Protein AF-A0A3M1HF29-F1 (afdb_monomer)

Fo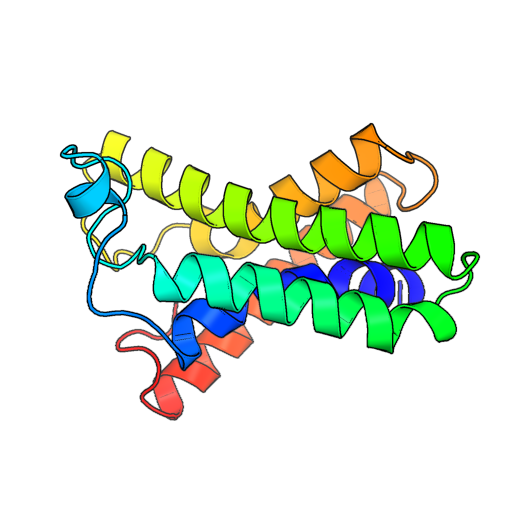ldseek 3Di:
DVLLCLLLVLLVQLLCQCLVFPAQAAPCVVVVHDQQDRRHHPRSNVRSLVRQLVSQQVSLVVHPDHSVVSSVLSSLSSVQLSVQNRVLSRVCVVVVHDPPDDDPSNQQRSRVSSVVSSCVVPVVSDDPVRSVVVSVVSSVVSLVVLLVCCVVVSDVDSD

Mean predicted aligned error: 3.3 Å

Structure (mmCIF, N/CA/C/O backbone):
data_AF-A0A3M1HF29-F1
#
_entry.id   AF-A0A3M1HF29-F1
#
loop_
_atom_site.group_PDB
_atom_site.id
_atom_site.type_symbol
_atom_site.label_atom_id
_atom_site.label_alt_id
_atom_site.label_comp_id
_atom_site.label_asym_id
_atom_site.label_entity_id
_atom_site.label_seq_id
_atom_site.pdbx_PDB_ins_code
_atom_site.Cartn_x
_atom_site.Cartn_y
_atom_site.Cartn_z
_atom_site.occupancy
_atom_site.B_iso_or_equiv
_atom_site.auth_seq_id
_atom_site.auth_comp_id
_atom_site.auth_asym_id
_atom_site.auth_atom_id
_atom_site.pdbx_PDB_model_num
ATOM 1 N N . MET A 1 1 ? 4.116 -13.076 -15.215 1.00 73.75 1 MET A N 1
ATOM 2 C CA . MET A 1 1 ? 3.630 -13.187 -13.814 1.00 73.75 1 MET A CA 1
ATOM 3 C C . MET A 1 1 ? 4.674 -12.831 -12.759 1.00 73.75 1 MET A C 1
ATOM 5 O O . MET A 1 1 ? 4.367 -11.986 -11.932 1.00 73.75 1 MET A O 1
ATOM 9 N N . ILE A 1 2 ? 5.880 -13.417 -12.755 1.00 82.44 2 ILE A N 1
ATOM 10 C CA . ILE A 1 2 ? 6.916 -13.071 -11.751 1.00 82.44 2 ILE A CA 1
ATOM 11 C C . ILE A 1 2 ? 7.317 -11.590 -11.844 1.00 82.44 2 ILE A C 1
ATOM 13 O O . ILE A 1 2 ? 7.365 -10.901 -10.835 1.00 82.44 2 ILE A O 1
ATOM 17 N N . GLU A 1 3 ? 7.521 -11.076 -13.055 1.00 86.12 3 GLU A N 1
ATOM 18 C CA . GLU A 1 3 ? 7.899 -9.674 -13.293 1.00 86.12 3 GLU A CA 1
ATOM 19 C C . GLU A 1 3 ? 6.827 -8.688 -12.813 1.00 86.12 3 GLU A C 1
ATOM 21 O O . GLU A 1 3 ? 7.130 -7.728 -12.111 1.00 86.12 3 GLU A O 1
ATOM 26 N N . VAL A 1 4 ? 5.557 -8.983 -13.111 1.00 87.50 4 VAL A N 1
ATOM 27 C CA . VAL A 1 4 ? 4.400 -8.243 -12.586 1.00 87.50 4 VAL A CA 1
ATOM 28 C C . VAL A 1 4 ? 4.435 -8.237 -11.060 1.00 87.50 4 VAL A C 1
ATOM 30 O O . VAL A 1 4 ? 4.332 -7.184 -10.442 1.00 87.50 4 VAL A O 1
ATOM 33 N N . PHE A 1 5 ? 4.646 -9.396 -10.433 1.00 91.69 5 PHE A N 1
ATOM 34 C CA . PHE A 1 5 ? 4.733 -9.469 -8.979 1.00 91.69 5 PHE A CA 1
ATOM 35 C C . PHE A 1 5 ? 5.863 -8.592 -8.418 1.00 91.69 5 PHE A C 1
ATOM 37 O O . PHE A 1 5 ? 5.643 -7.914 -7.421 1.00 91.69 5 PHE A O 1
ATOM 44 N N . LEU A 1 6 ? 7.033 -8.537 -9.066 1.00 94.31 6 LEU A N 1
ATOM 45 C CA . LEU A 1 6 ? 8.133 -7.661 -8.644 1.00 94.31 6 LEU A CA 1
ATOM 46 C C . LEU A 1 6 ? 7.756 -6.177 -8.734 1.00 94.31 6 LEU A C 1
ATOM 48 O O . LEU A 1 6 ? 8.016 -5.434 -7.791 1.00 94.31 6 LEU A O 1
ATOM 52 N N . ILE A 1 7 ? 7.090 -5.753 -9.813 1.00 95.19 7 ILE A N 1
ATOM 53 C CA . ILE A 1 7 ? 6.637 -4.361 -9.987 1.00 95.19 7 ILE A CA 1
ATOM 54 C C . ILE A 1 7 ? 5.612 -3.968 -8.914 1.00 95.19 7 ILE A C 1
ATOM 56 O O . ILE A 1 7 ? 5.633 -2.839 -8.429 1.00 95.19 7 ILE A O 1
ATOM 60 N N . PHE A 1 8 ? 4.738 -4.896 -8.517 1.00 97.12 8 PHE A N 1
ATOM 61 C CA . PHE A 1 8 ? 3.685 -4.660 -7.526 1.00 97.12 8 PHE A CA 1
ATOM 62 C C . PHE A 1 8 ? 4.078 -5.022 -6.085 1.00 97.12 8 PHE A C 1
ATOM 64 O O . PHE A 1 8 ? 3.327 -4.710 -5.161 1.00 97.12 8 PHE A O 1
ATOM 71 N N . LEU A 1 9 ? 5.249 -5.622 -5.844 1.00 97.31 9 LEU A N 1
ATOM 72 C CA . LEU A 1 9 ? 5.745 -5.926 -4.497 1.00 97.31 9 LEU A CA 1
ATOM 73 C C . LEU A 1 9 ? 5.755 -4.694 -3.565 1.00 97.31 9 LEU A C 1
ATOM 75 O O . LEU A 1 9 ? 5.295 -4.827 -2.425 1.00 97.31 9 LEU A O 1
ATOM 79 N N . PRO A 1 10 ? 6.170 -3.490 -4.017 1.00 98.44 10 PRO A N 1
ATOM 80 C CA . PRO A 1 10 ? 6.067 -2.269 -3.219 1.00 98.44 10 PRO A CA 1
ATOM 81 C C . PRO A 1 10 ? 4.651 -1.964 -2.714 1.00 98.44 10 PRO A C 1
ATOM 83 O O . PRO A 1 10 ? 4.511 -1.468 -1.599 1.00 98.44 10 PRO A O 1
ATOM 86 N N . ALA A 1 11 ? 3.603 -2.300 -3.477 1.00 98.19 11 ALA A N 1
ATOM 87 C CA . ALA A 1 11 ? 2.205 -2.121 -3.074 1.00 98.19 11 ALA A CA 1
ATOM 88 C C . ALA A 1 11 ? 1.835 -2.996 -1.869 1.00 98.19 11 ALA A C 1
ATOM 90 O O . ALA A 1 1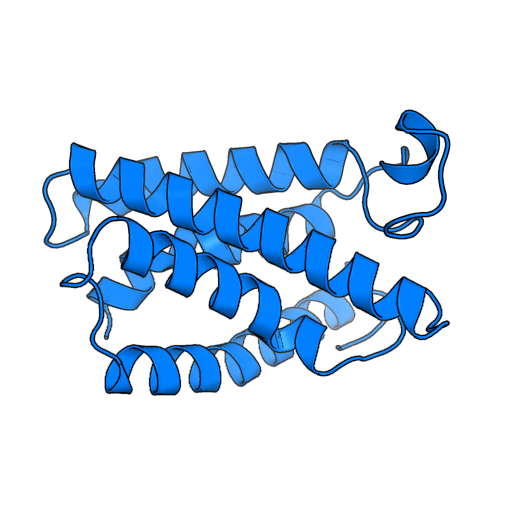1 ? 1.224 -2.517 -0.912 1.00 98.19 11 ALA A O 1
ATOM 91 N N . TYR A 1 12 ? 2.225 -4.276 -1.894 1.00 97.19 12 TYR A N 1
ATOM 92 C CA . TYR A 1 12 ? 1.977 -5.193 -0.778 1.00 97.19 12 TYR A CA 1
ATOM 93 C C . TYR A 1 12 ? 2.723 -4.747 0.474 1.00 97.19 12 TYR A C 1
ATOM 95 O O . TYR A 1 12 ? 2.129 -4.685 1.548 1.00 97.19 12 TYR A O 1
ATOM 103 N N . VAL A 1 13 ? 4.000 -4.379 0.328 1.00 97.69 13 VAL A N 1
ATOM 104 C CA . VAL A 1 13 ? 4.808 -3.900 1.454 1.00 97.69 13 VAL A CA 1
ATOM 105 C C . VAL A 1 13 ? 4.218 -2.616 2.035 1.00 97.69 13 VAL A C 1
ATOM 107 O O . VAL A 1 13 ? 4.017 -2.534 3.248 1.00 97.69 13 VAL A O 1
ATOM 110 N N . ALA A 1 14 ? 3.858 -1.651 1.184 1.00 97.94 14 ALA A N 1
ATOM 111 C CA . ALA A 1 14 ? 3.232 -0.409 1.619 1.00 97.94 14 ALA A CA 1
ATOM 112 C C . ALA A 1 14 ? 1.933 -0.659 2.395 1.00 97.94 14 ALA A C 1
ATOM 114 O O . ALA A 1 14 ? 1.716 -0.042 3.432 1.00 97.94 14 ALA A O 1
ATOM 115 N N . ASN A 1 15 ? 1.099 -1.599 1.946 1.00 96.38 15 ASN A N 1
ATOM 116 C CA . ASN A 1 15 ? -0.157 -1.935 2.615 1.00 96.38 15 ASN A CA 1
ATOM 117 C C . ASN A 1 15 ? 0.036 -2.692 3.947 1.00 96.38 15 ASN A C 1
ATOM 119 O O . ASN A 1 15 ? -0.797 -2.591 4.846 1.00 96.38 15 ASN A O 1
ATOM 123 N N . SER A 1 16 ? 1.122 -3.456 4.101 1.00 95.06 16 SER A N 1
ATOM 124 C CA . SER A 1 16 ? 1.389 -4.237 5.319 1.00 95.06 16 SER A CA 1
ATOM 125 C C . SER A 1 16 ? 2.053 -3.433 6.439 1.00 95.06 16 SER A C 1
ATOM 127 O O . SER A 1 16 ? 1.775 -3.674 7.612 1.00 95.06 16 SER A O 1
ATOM 129 N N . PHE A 1 17 ? 2.912 -2.466 6.118 1.00 95.06 17 PHE A N 1
ATOM 130 C CA . PHE A 1 17 ? 3.653 -1.696 7.127 1.00 95.06 17 PHE A CA 1
ATOM 131 C C . PHE A 1 17 ? 2.791 -0.914 8.140 1.00 95.06 17 PHE A C 1
ATOM 133 O O . PHE A 1 17 ? 3.151 -0.921 9.321 1.00 95.06 17 PHE A O 1
ATOM 140 N N . PRO A 1 18 ? 1.632 -0.329 7.769 1.00 94.00 18 PRO A N 1
ATOM 141 C CA . PRO A 1 18 ? 0.714 0.275 8.730 1.00 94.00 18 PRO A CA 1
ATOM 142 C C . PRO A 1 18 ? 0.246 -0.692 9.825 1.00 94.00 18 PRO A C 1
ATOM 144 O O . PRO A 1 18 ? -0.007 -0.258 10.942 1.00 94.00 18 PRO A O 1
ATOM 147 N N . VAL A 1 19 ? 0.148 -1.995 9.535 1.00 91.12 19 VAL A N 1
ATOM 148 C CA . VAL A 1 19 ? -0.224 -3.020 10.528 1.00 91.12 19 VAL A CA 1
ATOM 149 C C . VAL A 1 19 ? 0.915 -3.273 11.519 1.00 91.12 19 VAL A C 1
ATOM 151 O O . VAL A 1 19 ? 0.662 -3.538 12.688 1.00 91.12 19 VAL A O 1
ATOM 154 N N . ILE A 1 20 ? 2.164 -3.179 11.060 1.00 90.81 20 ILE A N 1
ATOM 155 C CA . ILE A 1 20 ? 3.357 -3.453 11.872 1.00 90.81 20 ILE A CA 1
ATOM 156 C C . ILE A 1 20 ? 3.690 -2.261 12.772 1.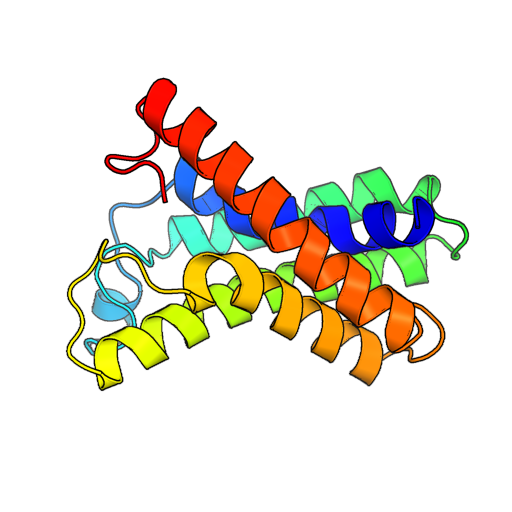00 90.81 20 ILE A C 1
ATOM 158 O O . ILE A 1 20 ? 3.949 -2.435 13.959 1.00 90.81 20 ILE A O 1
ATOM 162 N N . LEU A 1 21 ? 3.718 -1.055 12.200 1.00 89.69 21 LEU A N 1
ATOM 163 C CA . LEU A 1 21 ? 4.195 0.147 12.891 1.00 89.69 21 LEU A CA 1
ATOM 164 C C . LEU A 1 21 ? 3.059 1.013 13.442 1.00 89.69 21 LEU A C 1
ATOM 166 O O . LEU A 1 21 ? 3.273 1.765 14.392 1.00 89.69 21 LEU A O 1
ATOM 170 N N . GLY A 1 22 ? 1.849 0.884 12.896 1.00 79.25 22 GLY A N 1
ATOM 171 C CA . GLY A 1 22 ? 0.653 1.523 13.430 1.00 79.25 22 GLY A CA 1
ATOM 172 C C . GLY A 1 22 ? 0.794 3.031 13.612 1.00 79.25 22 GLY A C 1
ATOM 173 O O . GLY A 1 22 ? 1.331 3.745 12.771 1.00 79.25 22 GLY A O 1
ATOM 174 N N . GLY A 1 23 ? 0.235 3.527 14.709 1.00 86.88 23 GLY A N 1
ATOM 175 C CA . GLY A 1 23 ? 0.301 4.920 15.137 1.00 86.88 23 GLY A CA 1
ATOM 176 C C . GLY A 1 23 ? -0.802 5.226 16.141 1.00 86.88 23 GLY A C 1
ATOM 177 O O . GLY A 1 23 ? -1.854 4.594 16.116 1.00 86.88 23 GLY A O 1
ATOM 178 N N . SER A 1 24 ? -0.575 6.193 17.023 1.00 88.12 24 SER A N 1
ATOM 179 C CA . SER A 1 24 ? -1.579 6.632 18.001 1.00 88.12 24 SER A CA 1
ATOM 180 C C . SER A 1 24 ? -2.417 7.815 17.525 1.00 88.12 24 SER A C 1
ATOM 182 O O . SER A 1 24 ? -3.428 8.100 18.151 1.00 88.12 24 SER A O 1
ATOM 184 N N . VAL A 1 25 ? -2.006 8.489 16.443 1.00 93.31 25 VAL A N 1
ATOM 185 C CA . VAL A 1 25 ? -2.656 9.698 15.917 1.00 93.31 25 VAL A CA 1
ATOM 186 C C . VAL A 1 25 ? -3.430 9.353 14.640 1.00 93.31 25 VAL A C 1
ATOM 188 O O . VAL A 1 25 ? -2.803 9.167 13.587 1.00 93.31 25 VAL A O 1
ATOM 191 N N . PRO A 1 26 ? -4.769 9.238 14.701 1.00 94.44 26 PRO A N 1
ATOM 192 C CA . PRO A 1 26 ? -5.614 9.063 13.530 1.00 94.44 26 PRO A CA 1
ATOM 193 C C . PRO A 1 26 ? -5.525 10.252 12.572 1.00 94.44 26 PRO A C 1
ATOM 195 O O . PRO A 1 26 ? -5.497 11.407 12.989 1.00 94.44 26 PRO A O 1
ATOM 198 N N . ILE A 1 27 ? -5.575 9.976 11.271 1.00 94.25 27 ILE A N 1
ATOM 199 C CA . ILE A 1 27 ? -5.671 11.000 10.222 1.00 94.25 27 ILE A CA 1
ATOM 200 C C . ILE A 1 27 ? -6.943 11.833 10.417 1.00 94.25 27 ILE A C 1
ATOM 202 O O . ILE A 1 27 ? -6.902 13.050 10.274 1.00 94.25 27 ILE A O 1
ATOM 206 N N . ASP A 1 28 ? -8.044 11.188 10.813 1.00 93.81 28 ASP A N 1
ATOM 207 C CA . ASP A 1 28 ? -9.329 11.830 11.116 1.00 93.81 28 ASP A CA 1
ATOM 208 C C . ASP A 1 28 ? -9.214 12.934 12.187 1.00 93.81 28 ASP A C 1
ATOM 210 O O . ASP A 1 28 ? -9.889 13.960 12.091 1.00 93.81 28 ASP A O 1
ATOM 214 N N . GLU A 1 29 ? -8.347 12.753 13.191 1.00 93.31 29 GLU A N 1
ATOM 215 C CA . GLU A 1 29 ? -8.121 13.750 14.247 1.00 93.31 29 GLU A CA 1
ATOM 216 C C . GLU A 1 29 ? -7.330 14.955 13.727 1.00 93.31 29 GLU A C 1
ATOM 218 O O . GLU A 1 29 ? -7.616 16.087 14.109 1.00 93.31 29 GLU A O 1
ATOM 223 N N . LEU A 1 30 ? -6.396 14.733 12.799 1.00 91.94 30 LEU A N 1
ATOM 224 C CA . LEU A 1 30 ? -5.614 15.801 12.169 1.00 91.94 30 LEU A CA 1
ATOM 225 C C . LEU A 1 30 ? -6.461 16.675 11.239 1.00 91.94 30 LEU A C 1
ATOM 227 O O . LEU A 1 30 ? -6.233 17.878 11.150 1.00 91.94 30 LEU A O 1
ATOM 231 N N . ILE A 1 31 ? -7.429 16.074 10.543 1.00 92.69 31 ILE A N 1
ATOM 232 C CA . ILE A 1 31 ? -8.336 16.787 9.630 1.00 92.69 31 ILE A CA 1
ATOM 233 C C . ILE A 1 31 ? -9.604 17.306 10.324 1.00 92.69 31 ILE A C 1
ATOM 235 O O . ILE A 1 31 ? -10.392 18.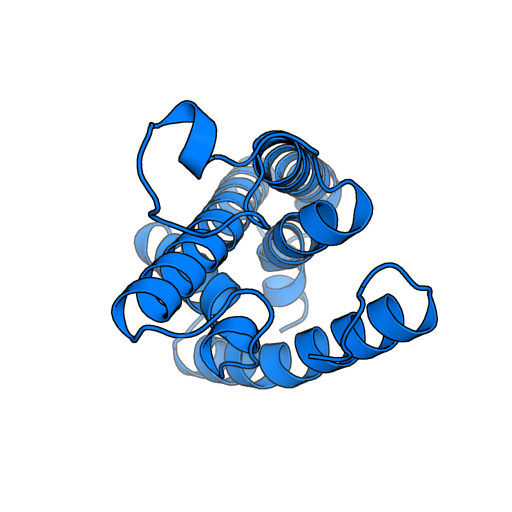012 9.699 1.00 92.69 31 ILE A O 1
ATOM 239 N N . GLY A 1 32 ? -9.836 16.943 11.590 1.00 89.88 32 GLY A N 1
ATOM 240 C CA . GLY A 1 32 ? -11.024 17.342 12.351 1.00 89.88 32 GLY A CA 1
ATOM 241 C C . GLY A 1 32 ? -12.338 16.738 11.838 1.00 89.88 32 GLY A C 1
ATOM 242 O O . GLY A 1 32 ? -13.407 17.297 12.076 1.00 89.88 32 GLY A O 1
ATOM 243 N N . ALA A 1 33 ? -12.284 15.613 11.119 1.00 89.69 33 ALA A N 1
ATOM 244 C CA . ALA A 1 33 ? -13.451 14.985 10.507 1.00 89.69 33 ALA A CA 1
ATOM 245 C C . ALA A 1 33 ? -13.349 13.457 10.534 1.00 89.69 33 ALA A C 1
ATOM 247 O O . ALA A 1 33 ? -12.305 12.879 10.246 1.00 89.69 33 ALA A O 1
ATOM 248 N N . ARG A 1 34 ? -14.471 12.785 10.819 1.00 88.81 34 ARG A N 1
ATOM 249 C CA . ARG A 1 34 ? -14.547 11.318 10.819 1.00 88.81 34 ARG A CA 1
ATOM 250 C C . ARG A 1 34 ? -14.727 10.789 9.394 1.00 88.81 34 ARG A C 1
ATOM 252 O O . ARG A 1 34 ? -15.855 10.662 8.914 1.00 88.81 34 ARG A O 1
ATOM 259 N N . VAL A 1 35 ? -13.622 10.511 8.710 1.00 93.38 35 VAL A N 1
ATOM 260 C CA . VAL A 1 35 ? -13.585 10.159 7.285 1.00 93.38 35 VAL A CA 1
ATOM 261 C C . VAL A 1 35 ? -13.200 8.697 7.082 1.00 93.38 35 VAL A C 1
ATOM 263 O O . VAL A 1 35 ? -13.902 7.987 6.362 1.00 93.38 35 VAL A O 1
ATOM 266 N N . PHE A 1 36 ? -12.139 8.230 7.737 1.00 93.06 36 PHE A N 1
ATOM 267 C CA . PHE A 1 36 ? -11.560 6.903 7.523 1.00 93.06 36 PHE A CA 1
ATOM 268 C C . PHE A 1 36 ? -11.753 5.966 8.728 1.00 93.06 36 PHE A C 1
ATOM 270 O O . PHE A 1 36 ? -11.964 4.757 8.570 1.00 93.06 36 PHE A O 1
ATOM 277 N N . GLY A 1 37 ? -11.766 6.521 9.940 1.00 91.44 37 GLY A N 1
ATOM 278 C CA . GLY A 1 37 ? -11.779 5.799 11.213 1.00 91.44 37 GLY A CA 1
ATOM 279 C C . GLY A 1 37 ? -10.409 5.741 11.897 1.00 91.44 37 GLY A C 1
ATOM 280 O O . GLY A 1 37 ? -9.370 5.978 11.281 1.00 91.44 37 GLY A O 1
ATOM 281 N N . LYS A 1 38 ? -10.400 5.385 13.188 1.00 90.38 38 LYS A N 1
ATOM 282 C CA . LYS A 1 38 ? -9.229 5.523 14.078 1.00 90.38 38 LYS A CA 1
ATOM 283 C C . LYS A 1 38 ? -8.010 4.692 13.678 1.00 90.38 38 LYS A C 1
ATOM 285 O O . LYS A 1 38 ? -6.888 5.059 14.003 1.00 90.38 38 LYS A O 1
ATOM 290 N N . HIS A 1 39 ? -8.208 3.586 12.961 1.00 88.88 39 HIS A N 1
ATOM 291 C CA . HIS A 1 39 ? -7.110 2.723 12.512 1.00 88.88 39 HIS A CA 1
ATOM 292 C C . HIS A 1 39 ? -6.292 3.298 11.347 1.00 88.88 39 HIS A C 1
ATOM 294 O O . HIS A 1 39 ? -5.264 2.722 10.998 1.00 88.88 39 HIS A O 1
ATOM 300 N N . LYS A 1 40 ? -6.721 4.405 10.726 1.00 93.25 40 LYS A N 1
ATOM 301 C CA . LYS A 1 40 ? -5.925 5.101 9.708 1.00 93.25 40 LYS A CA 1
ATOM 302 C C . LYS A 1 40 ? -5.149 6.220 10.369 1.00 93.25 40 LYS A C 1
ATOM 304 O O . LYS A 1 40 ? -5.718 7.247 10.717 1.00 93.25 40 LYS A O 1
ATOM 309 N N . THR A 1 41 ? -3.860 5.991 10.576 1.00 95.50 41 THR A N 1
ATOM 310 C CA . THR A 1 41 ? -2.992 6.838 11.399 1.00 95.50 41 THR A CA 1
ATOM 311 C C . THR A 1 41 ? -1.931 7.521 10.548 1.00 95.50 41 THR A C 1
ATOM 313 O O . THR A 1 41 ? -1.561 7.024 9.482 1.00 95.50 41 THR A O 1
ATOM 316 N N . LEU A 1 42 ? -1.415 8.658 11.021 1.00 94.69 42 LEU A N 1
ATOM 317 C CA . LEU A 1 42 ? -0.352 9.379 10.315 1.00 94.69 42 LEU A CA 1
ATOM 318 C C . LEU A 1 42 ? 0.918 8.528 10.184 1.00 94.69 42 LEU A C 1
ATOM 320 O O . LEU A 1 42 ? 1.494 8.441 9.102 1.00 94.69 42 LEU A O 1
ATOM 324 N N . LEU A 1 43 ? 1.333 7.865 11.267 1.00 95.69 43 LEU A N 1
ATOM 325 C CA . LEU A 1 43 ? 2.506 6.989 11.245 1.00 95.69 43 LEU A CA 1
ATOM 326 C C . LEU A 1 43 ? 2.287 5.780 10.324 1.00 95.69 43 LEU A C 1
ATOM 328 O O . LEU A 1 43 ? 3.207 5.400 9.601 1.00 95.69 43 LEU A O 1
ATOM 332 N N . GLY A 1 44 ? 1.072 5.231 10.267 1.00 95.25 44 GLY A N 1
ATOM 333 C CA . GLY A 1 44 ? 0.722 4.163 9.335 1.00 95.25 44 GLY A CA 1
ATOM 334 C C . GLY A 1 44 ? 0.871 4.624 7.887 1.00 95.25 44 GLY A C 1
ATOM 335 O O . GLY A 1 44 ? 1.561 3.984 7.101 1.00 95.25 44 GLY A O 1
ATOM 336 N N . PHE A 1 45 ? 0.315 5.788 7.552 1.00 95.69 45 PHE A N 1
ATOM 337 C CA . PHE A 1 45 ? 0.449 6.383 6.222 1.00 95.69 45 PHE A CA 1
ATOM 338 C C . PHE A 1 45 ? 1.918 6.610 5.825 1.00 95.69 45 PHE A C 1
ATOM 340 O O . PHE A 1 45 ? 2.359 6.151 4.771 1.00 95.69 45 PHE A O 1
ATOM 347 N N . VAL A 1 46 ? 2.696 7.280 6.684 1.00 96.38 46 VAL A N 1
ATOM 348 C CA . VAL A 1 46 ? 4.104 7.612 6.407 1.00 96.38 46 VAL A CA 1
ATOM 349 C C . VAL A 1 46 ? 4.964 6.355 6.310 1.00 96.38 46 VAL A C 1
ATOM 351 O O . VAL A 1 46 ? 5.793 6.248 5.403 1.00 96.38 46 VAL A O 1
ATOM 354 N N . SER A 1 47 ? 4.771 5.392 7.214 1.00 96.69 47 SER A N 1
ATOM 355 C CA . SER A 1 47 ? 5.523 4.137 7.193 1.00 96.69 47 SER A CA 1
ATOM 356 C C . SER A 1 47 ? 5.210 3.296 5.961 1.00 96.69 47 SER A C 1
ATOM 358 O O . SER A 1 47 ? 6.140 2.790 5.339 1.00 96.69 47 SER A O 1
ATOM 360 N N . GLY A 1 48 ? 3.940 3.203 5.558 1.00 97.44 48 GLY A N 1
ATOM 361 C CA . GLY A 1 48 ? 3.533 2.491 4.350 1.00 97.44 48 GLY A CA 1
ATOM 362 C C . GLY A 1 48 ? 4.166 3.073 3.086 1.00 97.44 48 GLY A C 1
ATOM 363 O O . GLY A 1 48 ? 4.814 2.351 2.330 1.00 97.44 48 GLY A O 1
ATOM 364 N N . ILE A 1 49 ? 4.070 4.393 2.893 1.00 97.88 49 ILE A N 1
ATOM 365 C CA . ILE A 1 49 ? 4.710 5.069 1.754 1.00 97.88 49 ILE A CA 1
ATOM 366 C C . ILE A 1 49 ? 6.229 4.871 1.777 1.00 97.88 49 ILE A C 1
ATOM 368 O O . ILE A 1 49 ? 6.810 4.472 0.770 1.00 97.88 49 ILE A O 1
ATOM 372 N N . SER A 1 50 ? 6.875 5.093 2.924 1.00 98.12 50 SER A N 1
ATOM 373 C CA . SER A 1 50 ? 8.335 4.981 3.040 1.00 98.12 50 SER A CA 1
ATOM 374 C C . SER A 1 50 ? 8.818 3.558 2.750 1.00 98.12 50 SER A C 1
ATOM 376 O O . SER A 1 50 ? 9.753 3.370 1.974 1.00 98.12 50 SER A O 1
ATOM 378 N N . ALA A 1 51 ? 8.152 2.546 3.313 1.00 98.31 51 ALA A N 1
ATOM 379 C CA . ALA A 1 51 ? 8.482 1.144 3.079 1.00 98.31 51 ALA A CA 1
ATOM 380 C C . ALA A 1 51 ? 8.261 0.733 1.619 1.00 98.31 51 ALA A C 1
ATOM 382 O O . ALA A 1 51 ? 9.087 0.017 1.050 1.00 98.31 51 ALA A O 1
ATOM 383 N N . GLY A 1 52 ? 7.195 1.229 0.985 1.00 98.56 52 GLY A N 1
ATOM 384 C CA . GLY A 1 52 ? 6.952 1.035 -0.441 1.00 98.56 52 GLY A CA 1
ATOM 385 C C . GLY A 1 52 ? 8.050 1.650 -1.313 1.00 98.56 52 GLY A C 1
ATOM 386 O O . GLY A 1 52 ? 8.583 0.968 -2.181 1.00 98.56 52 GLY A O 1
ATOM 387 N N . ILE A 1 53 ? 8.463 2.894 -1.048 1.00 98.69 53 ILE A N 1
ATOM 388 C CA . ILE A 1 53 ? 9.554 3.562 -1.785 1.00 98.69 53 ILE A CA 1
ATOM 389 C C . ILE A 1 53 ? 10.876 2.800 -1.624 1.00 98.69 53 ILE A C 1
ATOM 391 O O . ILE A 1 53 ? 11.570 2.554 -2.611 1.00 98.69 53 ILE A O 1
ATOM 395 N N . ILE A 1 54 ? 11.219 2.392 -0.398 1.00 98.62 54 ILE A N 1
ATOM 396 C CA . ILE A 1 54 ? 12.426 1.595 -0.132 1.00 98.62 54 ILE A CA 1
ATOM 397 C C . ILE A 1 54 ? 12.358 0.270 -0.899 1.00 98.62 54 ILE A C 1
ATOM 399 O O . ILE A 1 54 ? 13.316 -0.103 -1.572 1.00 98.62 54 ILE A O 1
ATOM 403 N N . THR A 1 55 ? 11.212 -0.412 -0.863 1.00 98.62 55 THR A N 1
ATOM 404 C CA . THR A 1 55 ? 11.003 -1.661 -1.609 1.00 98.62 55 THR A CA 1
ATOM 405 C C . THR A 1 55 ? 11.152 -1.441 -3.108 1.00 98.62 55 THR A C 1
ATOM 407 O O . THR A 1 55 ? 11.845 -2.212 -3.762 1.00 98.62 55 THR A O 1
ATOM 410 N N . ALA A 1 56 ? 10.570 -0.371 -3.654 1.00 98.50 56 ALA A N 1
ATOM 411 C CA . ALA A 1 56 ? 10.697 -0.025 -5.064 1.00 98.50 56 ALA A CA 1
ATOM 412 C C . ALA A 1 56 ? 12.166 0.149 -5.455 1.00 98.50 56 ALA A C 1
ATOM 414 O O . ALA A 1 56 ? 12.608 -0.443 -6.436 1.00 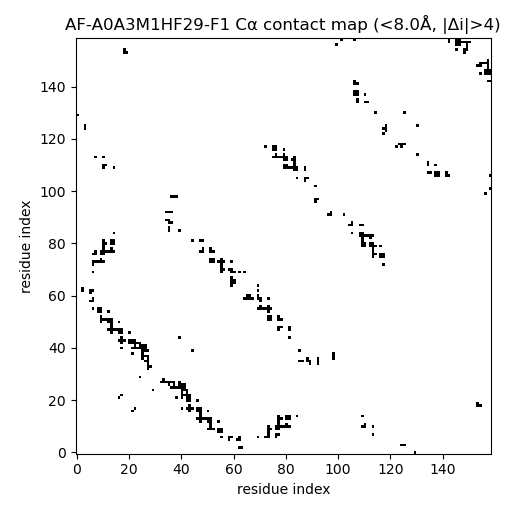98.50 56 ALA A O 1
ATOM 415 N N . TYR A 1 57 ? 12.942 0.897 -4.667 1.00 98.62 57 TYR A N 1
ATOM 416 C CA . TYR A 1 57 ? 14.369 1.095 -4.919 1.00 98.62 57 TYR A CA 1
ATOM 417 C C . TYR A 1 57 ? 15.137 -0.234 -4.933 1.00 98.62 57 TYR A C 1
ATOM 419 O O . TYR A 1 57 ? 15.902 -0.497 -5.859 1.00 98.62 57 TYR A O 1
ATOM 427 N N . LEU A 1 58 ? 14.898 -1.089 -3.932 1.00 98.44 58 LEU A N 1
ATOM 428 C CA . LEU A 1 58 ? 15.587 -2.372 -3.786 1.00 98.44 58 LEU A CA 1
ATOM 429 C C . LEU A 1 58 ? 15.213 -3.377 -4.878 1.00 98.44 58 LEU A C 1
ATOM 431 O O . LEU A 1 58 ? 16.067 -4.155 -5.293 1.00 98.44 58 LEU A O 1
ATOM 435 N N . ILE A 1 59 ? 13.959 -3.374 -5.338 1.00 98.00 59 ILE A N 1
ATOM 436 C CA . ILE A 1 59 ? 13.465 -4.362 -6.302 1.00 98.00 59 ILE A CA 1
ATOM 437 C C . ILE A 1 59 ? 13.695 -3.958 -7.760 1.00 98.00 59 ILE A C 1
ATOM 439 O O . ILE A 1 59 ? 13.795 -4.832 -8.618 1.00 98.00 59 ILE A O 1
ATOM 443 N N . SER A 1 60 ? 13.830 -2.658 -8.040 1.00 97.88 60 SER A N 1
ATOM 444 C CA . SER A 1 60 ? 13.975 -2.119 -9.401 1.00 97.88 60 SER A CA 1
ATOM 445 C C . SER A 1 60 ? 15.072 -2.786 -10.248 1.00 97.88 60 SER A C 1
ATOM 447 O O . SER A 1 60 ? 14.793 -3.072 -11.413 1.00 97.88 60 SER A O 1
ATOM 449 N N . PRO A 1 61 ? 16.274 -3.104 -9.714 1.00 97.50 61 PRO A N 1
ATOM 450 C CA . PRO A 1 61 ? 17.325 -3.783 -10.481 1.00 97.50 61 PRO A CA 1
ATOM 451 C C . PRO A 1 61 ? 16.975 -5.208 -10.934 1.00 97.50 61 PRO A C 1
ATOM 453 O O . PRO A 1 61 ? 17.654 -5.747 -11.801 1.00 97.50 61 PRO A O 1
ATOM 456 N N . TYR A 1 62 ? 15.954 -5.828 -10.337 1.00 96.62 62 TYR A N 1
ATOM 457 C CA . TYR A 1 62 ? 15.546 -7.208 -10.617 1.00 96.62 62 TYR A CA 1
ATOM 458 C C . TYR A 1 62 ? 14.339 -7.297 -11.558 1.00 96.62 62 TYR A C 1
ATOM 460 O O . TYR A 1 62 ? 13.833 -8.388 -11.813 1.00 96.62 62 TYR A O 1
ATOM 468 N N . THR A 1 63 ? 13.848 -6.160 -12.053 1.00 94.94 63 THR A N 1
ATOM 469 C CA . THR A 1 63 ? 12.742 -6.105 -13.018 1.00 94.94 63 THR A CA 1
ATOM 470 C C . THR A 1 63 ? 13.280 -6.077 -14.456 1.00 94.94 63 THR A C 1
ATOM 472 O O . THR A 1 63 ? 14.425 -5.674 -14.663 1.00 94.94 63 THR A O 1
ATOM 475 N N . PRO A 1 64 ? 12.477 -6.453 -15.469 1.00 92.06 64 PRO A N 1
ATOM 476 C CA . PRO A 1 64 ? 12.885 -6.347 -16.874 1.00 92.06 64 PRO A CA 1
ATOM 477 C C . PRO A 1 64 ? 12.907 -4.897 -17.392 1.00 92.06 64 PRO A C 1
ATOM 479 O O . PRO A 1 64 ? 13.355 -4.650 -18.510 1.00 92.06 64 PRO A O 1
ATOM 482 N N . LEU A 1 65 ? 12.398 -3.938 -16.610 1.00 93.94 65 LEU A N 1
ATOM 483 C CA . LEU A 1 65 ? 12.318 -2.533 -16.989 1.00 93.94 65 LEU A CA 1
ATOM 484 C C . LEU A 1 65 ? 13.608 -1.787 -16.620 1.00 93.94 65 LEU A C 1
ATOM 486 O O . LEU A 1 65 ? 14.288 -2.150 -15.655 1.00 93.94 65 LEU A O 1
ATOM 490 N N . PRO A 1 66 ? 13.934 -0.687 -17.321 1.00 96.50 66 PRO A N 1
ATOM 491 C CA . PRO A 1 66 ? 15.000 0.207 -16.892 1.00 96.50 66 PRO A CA 1
ATOM 492 C C . PRO A 1 66 ? 14.785 0.660 -15.444 1.00 96.50 66 PRO A C 1
ATOM 494 O O . PRO A 1 66 ? 13.671 1.025 -15.068 1.00 96.50 66 PRO A O 1
ATOM 497 N N . PHE A 1 67 ? 15.860 0.719 -14.650 1.00 97.44 67 PHE A N 1
ATOM 498 C CA . PHE A 1 67 ? 15.792 1.028 -13.213 1.00 97.44 67 PHE A CA 1
ATOM 499 C C . PHE A 1 67 ? 14.899 2.233 -12.890 1.00 97.44 67 PHE A C 1
ATOM 501 O O . PHE A 1 67 ? 14.070 2.170 -11.990 1.00 97.44 67 PHE A O 1
ATOM 508 N N . ARG A 1 68 ? 15.042 3.335 -13.639 1.00 97.88 68 ARG A N 1
ATOM 509 C CA . ARG A 1 68 ? 14.262 4.560 -13.412 1.00 97.88 68 ARG A CA 1
ATOM 510 C C . ARG A 1 68 ? 12.764 4.337 -13.620 1.00 97.88 68 ARG A C 1
ATOM 512 O O . ARG A 1 68 ? 11.968 4.870 -12.856 1.00 97.88 68 ARG A O 1
ATOM 519 N N . GLU A 1 69 ? 12.390 3.580 -14.645 1.00 96.81 69 GLU A N 1
ATOM 520 C CA . GLU A 1 69 ? 10.992 3.261 -14.925 1.00 96.81 69 GLU A CA 1
ATOM 521 C C . GLU A 1 69 ? 10.427 2.328 -13.853 1.00 96.81 69 GLU A C 1
ATOM 523 O O . GLU A 1 69 ? 9.405 2.649 -13.248 1.00 96.81 69 GLU A O 1
ATOM 528 N N . ALA A 1 70 ? 11.139 1.241 -13.543 1.00 97.25 70 ALA A N 1
ATOM 529 C CA . ALA A 1 70 ? 10.768 0.301 -12.490 1.00 97.25 70 ALA A CA 1
ATOM 530 C C . ALA A 1 70 ? 10.588 0.995 -11.133 1.00 97.25 70 ALA A C 1
ATOM 532 O O . ALA A 1 70 ? 9.605 0.757 -10.431 1.00 97.25 70 ALA A O 1
ATOM 533 N N . PHE A 1 71 ? 11.498 1.911 -10.794 1.00 98.38 71 PHE A N 1
ATOM 534 C CA . PHE A 1 71 ? 11.459 2.653 -9.542 1.00 98.38 71 PHE A CA 1
ATOM 535 C C . PHE A 1 71 ? 10.254 3.589 -9.477 1.00 98.38 71 PHE A C 1
ATOM 537 O O . PHE A 1 71 ? 9.535 3.590 -8.477 1.00 98.38 71 PHE A O 1
ATOM 544 N N . MET A 1 72 ? 9.981 4.342 -10.549 1.00 98.44 72 MET A N 1
ATOM 545 C CA . MET A 1 72 ? 8.793 5.197 -10.612 1.00 98.44 72 MET A CA 1
ATOM 546 C C . MET A 1 72 ? 7.502 4.380 -10.524 1.00 98.44 72 MET A C 1
ATOM 548 O O . MET A 1 72 ? 6.617 4.744 -9.751 1.00 98.44 72 MET A O 1
ATOM 552 N N . LEU A 1 73 ? 7.396 3.268 -11.258 1.00 98.06 73 LEU A N 1
ATOM 553 C CA . LEU A 1 73 ? 6.234 2.380 -11.183 1.00 98.06 73 LEU A CA 1
ATOM 554 C C . LEU A 1 73 ? 6.076 1.784 -9.781 1.00 98.06 73 LEU A C 1
ATOM 556 O O . LEU A 1 73 ? 4.971 1.774 -9.246 1.00 98.06 73 LEU A O 1
ATOM 560 N N . GLY A 1 74 ? 7.167 1.376 -9.134 1.00 98.19 74 GLY A N 1
ATOM 561 C CA . GLY A 1 74 ? 7.146 0.903 -7.754 1.00 98.19 74 GLY A CA 1
ATOM 562 C C . GLY A 1 74 ? 6.615 1.959 -6.776 1.00 98.19 74 GLY A C 1
ATOM 563 O O . GLY A 1 74 ? 5.747 1.648 -5.961 1.00 98.19 74 GLY A O 1
ATOM 564 N N . ILE A 1 75 ? 7.041 3.223 -6.902 1.00 98.62 75 ILE A N 1
ATOM 565 C CA . ILE A 1 75 ? 6.495 4.342 -6.110 1.00 98.62 75 ILE A CA 1
ATOM 566 C C . ILE A 1 75 ? 4.994 4.519 -6.381 1.00 98.62 75 ILE A C 1
ATOM 568 O O . ILE A 1 75 ? 4.208 4.652 -5.442 1.00 98.62 75 ILE A O 1
ATOM 572 N N . ILE A 1 76 ? 4.583 4.487 -7.651 1.00 98.50 76 ILE A N 1
ATOM 573 C CA . ILE A 1 76 ? 3.176 4.610 -8.054 1.00 98.50 76 ILE A CA 1
ATOM 574 C C . ILE A 1 76 ? 2.331 3.496 -7.426 1.00 98.50 76 ILE A C 1
ATOM 576 O O . ILE A 1 76 ? 1.254 3.771 -6.899 1.00 98.50 76 ILE A O 1
ATOM 580 N N . THR A 1 77 ? 2.822 2.254 -7.427 1.00 98.44 77 THR A N 1
ATOM 581 C CA . THR A 1 77 ? 2.097 1.115 -6.847 1.00 98.44 77 THR A CA 1
ATOM 582 C C . THR A 1 77 ? 1.967 1.241 -5.324 1.00 98.44 77 THR A C 1
ATOM 584 O O . THR A 1 77 ? 0.897 0.966 -4.782 1.00 98.44 77 THR A O 1
ATOM 587 N N . ALA A 1 78 ? 3.004 1.732 -4.634 1.00 98.56 78 ALA A N 1
ATOM 588 C CA . ALA A 1 78 ? 2.976 1.995 -3.196 1.00 98.56 78 ALA A CA 1
ATOM 589 C C . ALA A 1 78 ? 1.970 3.098 -2.826 1.00 98.56 78 ALA A C 1
ATOM 591 O O . ALA A 1 78 ? 1.175 2.931 -1.900 1.00 98.56 78 ALA A O 1
ATOM 592 N N . ILE A 1 79 ? 1.958 4.205 -3.577 1.00 98.50 79 ILE A N 1
ATOM 593 C CA . ILE A 1 79 ? 0.973 5.282 -3.400 1.00 98.50 79 ILE A CA 1
ATOM 594 C C . ILE A 1 79 ? -0.436 4.749 -3.666 1.00 98.50 79 ILE A C 1
ATOM 596 O O . ILE A 1 79 ? -1.337 4.965 -2.856 1.00 98.50 79 ILE A O 1
ATOM 600 N N . GLY A 1 80 ? -0.625 4.020 -4.768 1.00 98.38 80 GLY A N 1
ATOM 601 C CA . GLY A 1 80 ? -1.911 3.434 -5.136 1.00 98.38 80 GLY A CA 1
ATOM 602 C C . GLY A 1 80 ? -2.454 2.486 -4.066 1.00 98.38 80 GLY A C 1
ATOM 603 O O . GLY A 1 80 ? -3.638 2.554 -3.747 1.00 98.38 80 GLY A O 1
ATOM 604 N N . ALA A 1 81 ? -1.595 1.677 -3.441 1.00 98.19 81 ALA A N 1
ATOM 605 C CA . ALA A 1 81 ? -1.976 0.812 -2.328 1.00 98.19 81 ALA A CA 1
ATOM 606 C C . ALA A 1 81 ? -2.522 1.600 -1.130 1.00 98.19 81 ALA A C 1
ATOM 608 O O . ALA A 1 81 ? -3.621 1.315 -0.656 1.00 98.19 81 ALA A O 1
ATOM 609 N N . ILE A 1 82 ? -1.790 2.619 -0.672 1.00 97.69 82 ILE A N 1
ATOM 610 C CA . ILE A 1 82 ? -2.200 3.445 0.473 1.00 97.69 82 ILE A CA 1
ATOM 611 C C . ILE A 1 82 ? -3.477 4.232 0.163 1.00 97.69 82 ILE A C 1
ATOM 613 O O . ILE A 1 82 ? -4.382 4.306 0.994 1.00 97.69 82 ILE A O 1
ATOM 617 N N . VAL A 1 83 ? -3.591 4.783 -1.048 1.00 97.69 83 VAL A N 1
ATOM 618 C CA . VAL A 1 83 ? -4.811 5.467 -1.495 1.00 97.69 83 VAL A CA 1
ATOM 619 C C . VAL A 1 83 ? -5.986 4.495 -1.537 1.00 97.69 83 VAL A C 1
ATOM 621 O O . VAL A 1 83 ? -7.056 4.819 -1.027 1.00 97.69 83 VAL A O 1
ATOM 624 N N . GLY A 1 84 ? -5.804 3.299 -2.096 1.00 96.81 84 GLY A N 1
ATOM 625 C CA . GLY A 1 84 ? -6.848 2.282 -2.133 1.00 96.81 84 GLY A CA 1
ATOM 626 C C . GLY A 1 84 ? -7.301 1.875 -0.734 1.00 96.81 84 GLY A C 1
ATOM 627 O O . GLY A 1 84 ? -8.496 1.857 -0.464 1.00 96.81 84 GLY A O 1
ATOM 628 N N . ASP A 1 85 ? -6.378 1.650 0.194 1.00 95.12 85 ASP A N 1
ATOM 629 C CA . ASP A 1 85 ? -6.697 1.329 1.589 1.00 95.12 85 ASP A CA 1
ATOM 630 C C . ASP A 1 85 ? -7.492 2.451 2.307 1.00 95.12 85 ASP A C 1
ATOM 632 O O . ASP A 1 85 ? -8.484 2.193 3.009 1.00 95.12 85 ASP A O 1
ATOM 636 N N . LEU A 1 86 ? -7.130 3.719 2.075 1.00 95.12 86 LEU A N 1
ATOM 637 C CA . LEU A 1 86 ? -7.876 4.878 2.579 1.00 95.12 86 LEU A CA 1
ATOM 638 C C . LEU A 1 86 ? -9.270 4.984 1.953 1.00 95.12 86 LEU A C 1
ATOM 640 O O . LEU A 1 86 ? -10.254 5.162 2.672 1.00 95.12 86 LEU A O 1
ATOM 644 N N . VAL A 1 87 ? -9.384 4.842 0.632 1.00 95.50 87 VAL A N 1
ATOM 645 C CA . VAL A 1 87 ? -10.671 4.918 -0.073 1.00 95.50 87 VAL A CA 1
ATOM 646 C C . VAL A 1 87 ? -11.579 3.750 0.324 1.00 95.50 87 VAL A C 1
ATOM 648 O O . VAL A 1 87 ? -12.763 3.963 0.572 1.00 95.50 87 VAL A O 1
ATOM 651 N N . GLY A 1 88 ? -11.046 2.538 0.487 1.00 93.69 88 GLY A N 1
ATOM 652 C CA . GLY A 1 88 ? -11.801 1.398 1.014 1.00 93.69 88 GLY A CA 1
ATOM 653 C C . GLY A 1 88 ? -12.359 1.688 2.410 1.00 93.69 88 GLY A C 1
ATOM 654 O O . GLY A 1 88 ? -13.540 1.466 2.682 1.00 93.69 88 GLY A O 1
ATOM 655 N N . SER A 1 89 ? -11.546 2.297 3.275 1.00 93.19 89 SER A N 1
ATOM 656 C CA . SER A 1 89 ? -11.976 2.701 4.619 1.00 93.19 89 SER A CA 1
ATOM 657 C C . SER A 1 89 ? -13.022 3.810 4.598 1.00 93.19 89 SER A C 1
ATOM 659 O O . SER A 1 89 ? -14.012 3.728 5.326 1.00 93.19 89 SER A O 1
ATOM 661 N N . TYR A 1 90 ? -12.857 4.800 3.720 1.00 94.19 90 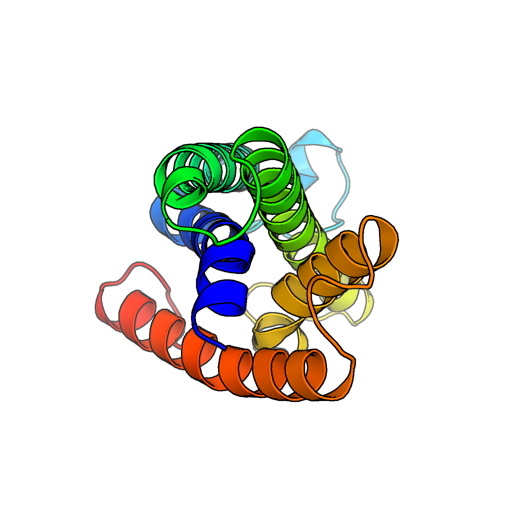TYR A N 1
ATOM 662 C CA . TYR A 1 90 ? -13.852 5.837 3.471 1.00 94.19 90 TYR A CA 1
ATOM 663 C C . TYR A 1 90 ? -15.197 5.230 3.059 1.00 94.19 90 TYR A C 1
ATOM 665 O O . TYR A 1 90 ? -16.218 5.520 3.683 1.00 94.19 90 TYR A O 1
ATOM 673 N N . ILE A 1 91 ? -15.199 4.337 2.062 1.00 94.12 91 ILE A N 1
ATOM 674 C CA . ILE A 1 91 ? -16.404 3.663 1.564 1.00 94.12 91 ILE A CA 1
ATOM 675 C C . ILE A 1 91 ? -17.110 2.924 2.708 1.00 94.12 91 ILE A C 1
ATOM 677 O O . ILE A 1 91 ? -18.311 3.103 2.915 1.00 94.12 91 ILE A O 1
ATOM 681 N N . LYS A 1 92 ? -16.367 2.176 3.532 1.00 92.56 92 LYS A N 1
ATOM 682 C CA . LYS A 1 92 ? -16.923 1.481 4.706 1.00 92.56 92 LYS A CA 1
ATOM 683 C C . LYS A 1 92 ? -17.600 2.431 5.691 1.00 92.56 92 LYS A C 1
ATOM 685 O O . LYS A 1 92 ? -18.660 2.102 6.224 1.00 92.56 92 LYS A O 1
ATOM 690 N N . ARG A 1 93 ? -17.022 3.613 5.939 1.00 93.69 93 ARG A N 1
ATOM 691 C CA . ARG A 1 93 ? -17.642 4.629 6.807 1.00 93.69 93 ARG A CA 1
ATOM 692 C C . ARG A 1 93 ? -18.936 5.180 6.208 1.00 93.69 93 ARG A C 1
ATOM 694 O O . ARG A 1 93 ? -19.877 5.415 6.961 1.00 93.69 93 ARG A O 1
ATOM 701 N N . ARG A 1 94 ? -19.029 5.315 4.880 1.00 93.62 94 ARG A N 1
ATOM 702 C CA . ARG A 1 94 ? -20.263 5.751 4.194 1.00 93.62 94 ARG A CA 1
ATOM 703 C C . ARG A 1 94 ? -21.383 4.718 4.261 1.00 93.62 94 ARG A C 1
ATOM 705 O O . ARG A 1 94 ? -22.540 5.106 4.351 1.00 93.62 94 ARG A O 1
ATOM 712 N N . TYR A 1 95 ? -21.044 3.433 4.329 1.00 92.69 95 TYR A N 1
ATOM 713 C CA . TYR A 1 95 ? -22.007 2.358 4.592 1.00 92.69 95 TYR A CA 1
ATOM 714 C C . TYR A 1 95 ? -22.322 2.148 6.084 1.00 92.69 95 TYR A C 1
ATOM 716 O O . TYR A 1 95 ? -22.974 1.173 6.444 1.00 92.69 95 TYR A O 1
ATOM 724 N N . GLY A 1 96 ? -21.852 3.025 6.979 1.00 91.12 96 GLY A N 1
ATOM 725 C CA . GLY A 1 96 ? -22.101 2.909 8.420 1.00 91.12 96 GLY A CA 1
ATOM 726 C C . GLY A 1 96 ? -21.386 1.730 9.093 1.00 91.12 96 GLY A C 1
ATOM 727 O O . GLY A 1 96 ? -21.658 1.422 10.254 1.00 91.12 96 GLY A O 1
ATOM 728 N N . MET A 1 97 ? -20.452 1.068 8.402 1.00 91.75 97 MET A N 1
ATOM 729 C CA . MET A 1 97 ? -19.722 -0.071 8.953 1.00 91.75 97 MET A CA 1
ATOM 730 C C . MET A 1 97 ? -18.751 0.393 10.040 1.00 91.75 97 MET A C 1
ATOM 732 O O . MET A 1 97 ? -18.055 1.401 9.878 1.00 91.75 97 MET A O 1
ATOM 736 N N . LYS A 1 98 ? -18.635 -0.380 11.125 1.00 87.94 98 LYS A N 1
ATOM 737 C CA . LYS A 1 98 ? -17.687 -0.112 12.218 1.00 87.94 98 LYS A CA 1
ATOM 738 C C . LYS A 1 98 ? -16.242 -0.387 11.799 1.00 87.94 98 LYS A C 1
ATOM 740 O O . LYS A 1 98 ? -15.968 -1.167 10.886 1.00 87.94 98 LYS A O 1
ATOM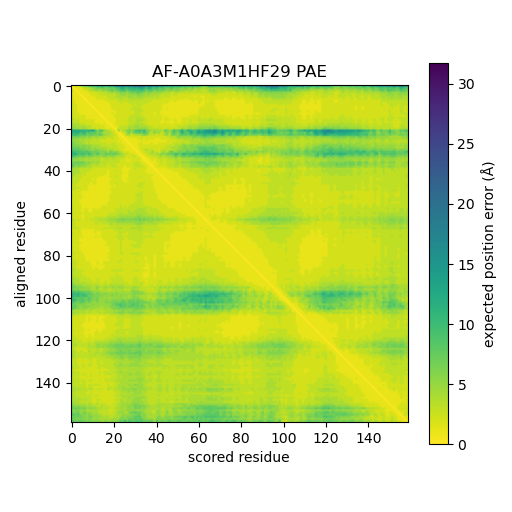 745 N N . GLU A 1 99 ? -15.303 0.269 12.463 1.00 82.81 99 GLU A N 1
ATOM 746 C CA . GLU A 1 99 ? -13.872 -0.017 12.338 1.00 82.81 99 GLU A CA 1
ATOM 747 C C . GLU A 1 99 ? -13.588 -1.493 12.663 1.00 82.81 99 GLU A C 1
ATOM 749 O O . GLU A 1 99 ? -14.253 -2.073 13.518 1.00 82.81 99 GLU A O 1
ATOM 754 N N . GLY A 1 100 ? -12.675 -2.124 11.920 1.00 81.50 100 GLY A N 1
ATOM 755 C CA . GLY A 1 100 ? -12.336 -3.542 12.096 1.00 81.50 100 GLY A CA 1
ATOM 756 C C . GLY A 1 100 ? -13.347 -4.556 11.540 1.00 81.50 100 GLY A C 1
ATOM 757 O O . GLY A 1 100 ? -13.033 -5.740 11.511 1.00 81.50 100 GLY A O 1
ATOM 758 N N . SER A 1 101 ? -14.522 -4.134 11.058 1.00 86.00 101 SER A N 1
ATOM 759 C CA . SER A 1 101 ? -15.450 -5.042 10.357 1.00 86.00 101 SER A CA 1
ATOM 760 C C . SER A 1 101 ? -14.822 -5.617 9.085 1.00 86.00 101 SER A C 1
ATOM 762 O O . SER A 1 101 ? -14.102 -4.897 8.393 1.00 86.00 101 SER A O 1
ATOM 764 N N . GLU A 1 102 ? -15.096 -6.885 8.781 1.00 86.06 102 GLU A N 1
ATOM 765 C CA . GLU A 1 102 ? -14.682 -7.521 7.526 1.00 86.06 102 GLU A CA 1
ATOM 766 C C . GLU A 1 102 ? -15.465 -6.922 6.354 1.00 86.06 102 GLU A C 1
ATOM 768 O O . GLU A 1 102 ? -16.686 -6.750 6.421 1.00 86.06 102 GLU A O 1
ATOM 773 N N . PHE A 1 103 ? -14.763 -6.580 5.276 1.00 85.75 103 PHE A N 1
ATOM 774 C CA . PHE A 1 103 ? -15.377 -6.138 4.036 1.00 85.75 103 PHE A CA 1
ATOM 775 C C . PHE A 1 103 ? -14.567 -6.637 2.846 1.00 85.75 103 PHE A C 1
ATOM 777 O O . PHE A 1 103 ? -13.343 -6.573 2.857 1.00 85.75 103 PHE A O 1
ATOM 784 N N . LEU A 1 104 ? -15.242 -7.077 1.781 1.00 83.19 104 LEU A N 1
ATOM 785 C CA . LEU A 1 104 ? -14.569 -7.642 0.607 1.00 83.19 104 LEU A CA 1
ATOM 786 C C . LEU A 1 104 ? -13.509 -6.694 0.015 1.00 83.19 104 LEU A C 1
ATOM 788 O O . LEU A 1 104 ? -12.448 -7.148 -0.414 1.00 83.19 104 LEU A O 1
ATOM 792 N N . LEU A 1 105 ? -13.771 -5.379 0.026 1.00 84.06 105 LEU A N 1
ATOM 793 C CA . LEU A 1 105 ? -12.814 -4.388 -0.473 1.00 84.06 105 LEU A CA 1
ATOM 794 C C . LEU A 1 105 ? -11.511 -4.357 0.339 1.00 84.06 105 LEU A C 1
ATOM 796 O O . LEU A 1 105 ? -10.481 -4.003 -0.224 1.00 84.06 105 LEU A O 1
ATOM 800 N N . ASP A 1 106 ? -11.506 -4.778 1.606 1.00 82.88 106 ASP A N 1
ATOM 801 C CA . ASP A 1 106 ? -10.285 -4.785 2.421 1.00 82.88 106 ASP A CA 1
ATOM 802 C C . ASP A 1 106 ? -9.218 -5.735 1.853 1.00 82.88 106 ASP A C 1
ATOM 804 O O . ASP A 1 106 ? -8.026 -5.501 2.043 1.00 82.88 106 ASP A O 1
ATOM 808 N N . HIS A 1 107 ? -9.632 -6.778 1.123 1.00 87.62 107 HIS A N 1
ATOM 809 C CA . HIS A 1 107 ? -8.719 -7.795 0.600 1.00 87.62 107 HIS A CA 1
ATOM 810 C C . HIS A 1 107 ? -8.049 -7.417 -0.718 1.00 87.62 107 HIS A C 1
ATOM 812 O O . HIS A 1 107 ? -6.930 -7.850 -0.990 1.00 87.62 107 HIS A O 1
ATOM 818 N N . ILE A 1 108 ? -8.739 -6.651 -1.564 1.00 92.81 108 ILE A N 1
ATOM 819 C CA . ILE A 1 108 ? -8.319 -6.447 -2.958 1.00 92.81 108 ILE A CA 1
ATOM 820 C C . ILE A 1 108 ? -8.268 -4.983 -3.376 1.00 92.81 108 ILE A C 1
ATOM 822 O O . ILE A 1 108 ? -7.629 -4.657 -4.370 1.00 92.81 108 ILE A O 1
ATOM 826 N N . PHE A 1 109 ? -8.920 -4.068 -2.661 1.00 95.38 109 PHE A N 1
ATOM 827 C CA . PHE A 1 109 ? -9.114 -2.724 -3.196 1.00 95.38 109 PHE A CA 1
ATOM 828 C C . PHE A 1 109 ? -7.815 -1.905 -3.238 1.00 95.38 109 PHE A C 1
ATOM 830 O O . PHE A 1 109 ? -7.610 -1.150 -4.186 1.00 95.38 109 PHE A O 1
ATOM 837 N N . PHE A 1 110 ? -6.884 -2.136 -2.302 1.00 96.62 110 PHE A N 1
ATOM 838 C CA . PHE A 1 110 ? -5.538 -1.550 -2.365 1.00 96.62 110 PHE A CA 1
ATOM 839 C C . PHE A 1 110 ? -4.818 -1.920 -3.675 1.00 96.62 110 PHE A C 1
ATOM 841 O O . PHE A 1 110 ? -4.235 -1.055 -4.329 1.00 96.62 110 PHE A O 1
ATOM 848 N N . ILE A 1 111 ? -4.909 -3.187 -4.104 1.00 97.19 111 ILE A N 1
ATOM 849 C CA . ILE A 1 111 ? -4.235 -3.649 -5.318 1.00 97.19 111 ILE A CA 1
ATOM 850 C C . ILE A 1 111 ? -4.987 -3.220 -6.578 1.00 97.19 111 ILE A C 1
ATOM 852 O O . ILE A 1 111 ? -4.353 -2.893 -7.572 1.00 97.19 111 ILE A O 1
ATOM 856 N N . VAL A 1 112 ? -6.322 -3.137 -6.531 1.00 97.25 112 VAL A N 1
ATOM 857 C CA . VAL A 1 112 ? -7.138 -2.613 -7.640 1.00 97.25 112 VAL A CA 1
ATOM 858 C C . VAL A 1 112 ? -6.738 -1.172 -7.960 1.00 97.25 112 VAL A C 1
ATOM 860 O O . VAL A 1 112 ? -6.551 -0.835 -9.129 1.00 97.25 112 VAL A O 1
ATOM 863 N N . VAL A 1 113 ? -6.562 -0.330 -6.936 1.00 98.12 113 VAL A N 1
ATOM 864 C CA . VAL A 1 113 ? -6.125 1.062 -7.121 1.00 98.12 113 VAL A CA 1
ATOM 865 C C . VAL A 1 113 ? -4.661 1.142 -7.565 1.00 98.12 113 VAL A C 1
ATOM 867 O O . VAL A 1 113 ? -4.338 1.920 -8.459 1.00 98.12 113 VAL A O 1
ATOM 870 N N . ALA A 1 114 ? -3.771 0.309 -7.021 1.00 97.94 114 ALA A N 1
ATOM 871 C CA . ALA A 1 114 ? -2.387 0.247 -7.496 1.00 97.94 114 ALA A CA 1
ATOM 872 C C . ALA A 1 114 ? -2.301 -0.145 -8.984 1.00 97.94 114 ALA A C 1
ATOM 874 O O . ALA A 1 114 ? -1.579 0.491 -9.751 1.00 97.94 114 ALA A O 1
ATOM 875 N N . VAL A 1 115 ? -3.064 -1.158 -9.409 1.00 97.38 115 VAL A N 1
ATOM 876 C CA . VAL A 1 115 ? -3.121 -1.607 -10.809 1.00 97.38 115 VAL A CA 1
ATOM 877 C C . VAL A 1 115 ? -3.690 -0.512 -11.705 1.00 97.38 115 VAL A C 1
ATOM 879 O O . VAL A 1 115 ? -3.126 -0.249 -12.764 1.00 97.38 115 VAL A O 1
ATOM 882 N N . SER A 1 116 ? -4.760 0.171 -11.288 1.00 97.31 116 SER A N 1
ATOM 883 C CA . SER A 1 116 ? -5.346 1.247 -12.095 1.00 97.31 116 SER A CA 1
ATOM 884 C C . SER A 1 116 ? -4.387 2.426 -12.278 1.00 97.31 116 SER A C 1
ATOM 886 O O . SER A 1 116 ? -4.318 2.983 -13.372 1.00 97.31 116 SER A O 1
ATOM 888 N N . PHE A 1 117 ? -3.594 2.764 -11.257 1.00 97.94 117 PHE A N 1
ATOM 889 C CA . PHE A 1 117 ? -2.578 3.814 -11.351 1.00 97.94 117 PHE A CA 1
ATOM 890 C C . PHE A 1 117 ? -1.444 3.430 -12.304 1.00 97.94 117 PHE A C 1
ATOM 892 O O . PHE A 1 117 ? -1.039 4.249 -13.127 1.00 97.94 117 PHE A O 1
ATOM 899 N N . VAL A 1 118 ? -0.968 2.183 -12.247 1.00 96.69 118 VAL A N 1
ATOM 900 C CA . VAL A 1 118 ? 0.028 1.677 -13.204 1.00 96.69 118 VAL A CA 1
ATOM 901 C C . VAL A 1 118 ? -0.517 1.732 -14.628 1.00 96.69 118 VAL A C 1
ATOM 903 O O . VAL A 1 118 ? 0.133 2.307 -15.493 1.00 96.69 118 VAL A O 1
ATOM 906 N N . LEU A 1 119 ? -1.732 1.230 -14.866 1.00 95.25 119 LEU A N 1
ATOM 907 C CA . LEU A 1 119 ? -2.365 1.243 -16.190 1.00 95.25 119 LEU A CA 1
ATOM 908 C C . LEU A 1 119 ? -2.637 2.659 -16.722 1.00 95.25 119 LEU A C 1
ATOM 910 O O . LEU A 1 119 ? -2.707 2.857 -17.936 1.00 95.25 119 LEU A O 1
ATOM 914 N N . ALA A 1 120 ? -2.796 3.649 -15.841 1.00 96.31 120 ALA A N 1
ATOM 915 C CA . ALA A 1 120 ? -2.921 5.049 -16.237 1.00 96.31 120 ALA A CA 1
ATOM 916 C C . ALA A 1 120 ? -1.595 5.640 -16.749 1.00 96.31 120 ALA A C 1
ATOM 918 O O . ALA A 1 120 ? -1.624 6.570 -17.552 1.00 96.31 120 ALA A O 1
ATOM 919 N N . VAL A 1 121 ? -0.454 5.102 -16.306 1.00 95.44 121 VAL A N 1
ATOM 920 C CA . VAL A 1 121 ? 0.892 5.581 -16.662 1.00 95.44 121 VAL A CA 1
ATOM 921 C C . VAL A 1 121 ? 1.507 4.760 -17.792 1.00 95.44 121 VAL A C 1
ATOM 923 O O . VAL A 1 121 ? 1.997 5.330 -18.762 1.00 95.44 121 VAL A O 1
ATOM 926 N N . ASN A 1 122 ? 1.469 3.433 -17.687 1.00 93.00 122 ASN A N 1
ATOM 927 C CA . ASN A 1 122 ? 1.976 2.514 -18.697 1.00 93.00 122 ASN A CA 1
ATOM 928 C C . ASN A 1 122 ? 1.053 1.284 -18.805 1.00 93.00 122 ASN A C 1
ATOM 930 O O . ASN A 1 122 ? 1.011 0.421 -17.927 1.00 93.00 122 ASN A O 1
ATOM 934 N N . ARG A 1 123 ? 0.310 1.206 -19.916 1.00 91.62 123 ARG A N 1
ATOM 935 C CA . ARG A 1 123 ? -0.657 0.130 -20.199 1.00 91.62 123 ARG A CA 1
ATOM 936 C C . ARG A 1 123 ? -0.006 -1.194 -20.596 1.00 91.62 123 ARG A C 1
ATOM 938 O O . ARG A 1 123 ? -0.686 -2.213 -20.587 1.00 91.62 123 ARG A O 1
ATOM 945 N N . GLU A 1 124 ? 1.273 -1.183 -20.953 1.00 90.88 124 GLU A N 1
ATOM 946 C CA . GLU A 1 124 ? 1.994 -2.371 -21.424 1.00 90.88 124 GLU A CA 1
ATOM 947 C C . GLU A 1 124 ? 2.551 -3.212 -20.268 1.00 90.88 124 GLU A C 1
ATOM 949 O O . GLU A 1 124 ? 2.908 -4.368 -20.466 1.00 90.88 124 GLU A O 1
ATOM 954 N N . VAL A 1 125 ? 2.564 -2.666 -19.044 1.00 91.81 125 VAL A N 1
ATOM 955 C CA . VAL A 1 125 ? 3.078 -3.350 -17.843 1.00 91.81 125 VAL A CA 1
ATOM 956 C C . VAL A 1 125 ? 2.290 -4.620 -17.518 1.00 91.81 125 VAL A C 1
ATOM 958 O O . VAL A 1 125 ? 2.858 -5.606 -17.049 1.00 91.81 125 VAL A O 1
ATOM 961 N N . ILE A 1 126 ? 0.972 -4.593 -17.718 1.00 92.69 126 ILE A N 1
ATOM 962 C CA . ILE A 1 126 ? 0.086 -5.714 -17.412 1.00 92.69 126 ILE A CA 1
ATOM 963 C C . ILE A 1 126 ? -1.149 -5.659 -18.312 1.00 92.69 126 ILE A C 1
ATOM 965 O O . ILE A 1 126 ? -1.825 -4.637 -18.396 1.00 92.69 126 ILE A O 1
ATOM 969 N N . ASN A 1 127 ? -1.466 -6.759 -18.995 1.00 92.38 127 ASN A N 1
ATOM 970 C CA . ASN A 1 127 ? -2.703 -6.839 -19.773 1.00 92.38 127 ASN A CA 1
ATOM 971 C C . ASN A 1 127 ? -3.918 -7.082 -18.857 1.00 92.38 127 ASN A C 1
ATOM 973 O O . ASN A 1 127 ? -3.784 -7.449 -17.690 1.00 92.38 127 ASN A O 1
ATOM 977 N N . LEU A 1 128 ? -5.127 -6.896 -19.395 1.00 90.62 128 LEU A N 1
ATOM 978 C CA . LEU A 1 128 ? -6.363 -7.005 -18.616 1.00 90.62 128 LEU A CA 1
ATOM 979 C C . LEU A 1 128 ? -6.559 -8.393 -17.982 1.00 90.62 128 LEU A C 1
ATOM 981 O O . LEU A 1 128 ? -7.010 -8.481 -16.843 1.00 90.62 128 LEU A O 1
ATOM 985 N N . VAL A 1 129 ? -6.226 -9.470 -18.698 1.00 92.12 129 VAL A N 1
ATOM 986 C CA . VAL A 1 129 ? -6.403 -10.842 -18.198 1.00 92.12 129 VAL A CA 1
ATOM 987 C C . VAL A 1 129 ? -5.459 -11.099 -17.026 1.00 92.12 129 VAL A C 1
ATOM 989 O O . VAL A 1 129 ? -5.906 -11.536 -15.965 1.00 92.12 129 VAL A O 1
ATOM 992 N N . ASP A 1 130 ? -4.183 -10.747 -17.177 1.00 90.94 130 ASP A N 1
ATOM 993 C CA . ASP A 1 130 ? -3.183 -10.882 -16.119 1.00 90.94 130 ASP A CA 1
ATOM 994 C C . ASP A 1 130 ? -3.516 -10.000 -14.913 1.00 90.94 130 ASP A C 1
ATOM 996 O O . ASP A 1 130 ? -3.357 -10.442 -13.779 1.00 90.94 130 ASP A O 1
ATOM 1000 N N . ALA A 1 131 ? -4.047 -8.793 -15.127 1.00 93.06 131 ALA A N 1
ATOM 1001 C CA . ALA A 1 131 ? -4.511 -7.922 -14.050 1.00 93.06 131 ALA A CA 1
ATOM 1002 C C . ALA A 1 131 ? -5.644 -8.561 -13.239 1.00 93.06 131 ALA A C 1
ATOM 1004 O O . ALA A 1 131 ? -5.594 -8.566 -12.008 1.00 93.06 131 ALA A O 1
ATOM 1005 N N . LEU A 1 132 ? -6.641 -9.146 -13.908 1.00 93.00 132 LEU A N 1
ATOM 1006 C CA . LEU A 1 132 ? -7.745 -9.833 -13.237 1.00 93.00 132 LEU A CA 1
ATOM 1007 C C . LEU A 1 132 ? -7.259 -11.062 -12.457 1.00 93.00 132 LEU A C 1
ATOM 1009 O O . LEU A 1 132 ? -7.638 -11.237 -11.297 1.00 93.00 132 LEU A O 1
ATOM 1013 N N . LEU A 1 133 ? -6.383 -11.877 -13.052 1.00 92.75 133 LEU A N 1
ATOM 1014 C CA . LEU A 1 133 ? -5.779 -13.032 -12.381 1.00 92.75 133 LEU A CA 1
ATOM 1015 C C . LEU A 1 133 ? -4.924 -12.612 -11.181 1.00 92.75 133 LEU A C 1
ATOM 1017 O O . LEU A 1 133 ? -4.973 -13.245 -10.129 1.00 92.75 133 LEU A O 1
ATOM 1021 N N . PHE A 1 134 ? -4.173 -11.523 -11.312 1.00 92.81 134 PHE A N 1
ATOM 1022 C CA . PHE A 1 134 ? -3.329 -10.983 -10.256 1.00 92.81 134 PHE A CA 1
ATOM 1023 C C . PHE A 1 134 ? -4.143 -10.432 -9.077 1.00 92.81 134 PHE A C 1
ATOM 1025 O O . PHE A 1 134 ? -3.824 -10.700 -7.916 1.00 92.81 134 PHE A O 1
ATOM 1032 N N . ILE A 1 135 ? -5.241 -9.723 -9.350 1.00 93.69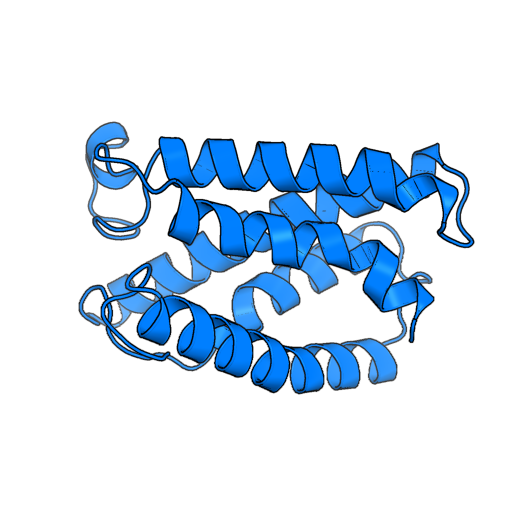 135 ILE A N 1
ATOM 1033 C CA . ILE A 1 135 ? -6.181 -9.258 -8.319 1.00 93.69 135 ILE A CA 1
ATOM 1034 C C . ILE A 1 135 ? -6.843 -10.455 -7.620 1.00 93.69 135 ILE A C 1
ATOM 1036 O O . ILE A 1 135 ? -6.925 -10.480 -6.391 1.00 93.69 135 ILE A O 1
ATOM 1040 N N . ALA A 1 136 ? -7.253 -11.479 -8.374 1.00 93.31 136 ALA A N 1
ATOM 1041 C CA . ALA A 1 136 ? -7.814 -12.703 -7.804 1.00 93.31 136 ALA A CA 1
ATOM 1042 C C . ALA A 1 136 ? -6.798 -13.442 -6.915 1.00 93.31 136 ALA A C 1
ATOM 1044 O O . ALA A 1 136 ? -7.130 -13.854 -5.806 1.00 93.31 136 ALA A O 1
ATOM 1045 N N . LEU A 1 137 ? -5.540 -13.551 -7.351 1.00 92.50 137 LEU A N 1
ATOM 1046 C CA . LEU A 1 137 ? -4.458 -14.125 -6.551 1.00 92.50 137 LEU A CA 1
ATOM 1047 C C . LEU A 1 137 ? -4.201 -13.310 -5.273 1.00 92.50 137 LEU A C 1
ATOM 1049 O O . LEU A 1 137 ? -3.984 -13.877 -4.201 1.00 92.50 137 LEU A O 1
ATOM 1053 N N . THR A 1 138 ? -4.279 -11.981 -5.370 1.00 94.06 138 THR A N 1
ATOM 1054 C CA . THR A 1 138 ? -4.078 -11.069 -4.237 1.00 94.06 138 THR A CA 1
ATOM 1055 C C . THR A 1 138 ? -5.058 -11.329 -3.106 1.00 94.06 138 THR A C 1
ATOM 1057 O O . THR A 1 138 ? -4.652 -11.268 -1.950 1.00 94.06 138 THR A O 1
ATOM 1060 N N . PHE A 1 139 ? -6.308 -11.687 -3.408 1.00 93.31 139 PHE A N 1
ATOM 1061 C CA . PHE A 1 139 ? -7.281 -12.055 -2.381 1.00 93.31 139 PHE A CA 1
ATOM 1062 C C . PHE A 1 139 ? -6.743 -13.156 -1.449 1.00 93.31 139 PHE A C 1
ATOM 1064 O O . PHE A 1 139 ? -6.812 -13.034 -0.225 1.00 93.31 139 PHE A O 1
ATOM 1071 N N . PHE A 1 140 ? -6.137 -14.204 -2.016 1.00 93.69 140 PHE A N 1
ATOM 1072 C CA . PHE A 1 140 ? -5.568 -15.308 -1.241 1.00 93.69 140 PHE A CA 1
ATOM 1073 C C . PHE A 1 140 ? -4.296 -14.901 -0.493 1.00 93.69 140 PHE A C 1
ATOM 1075 O O . PHE A 1 140 ? -4.143 -15.255 0.677 1.00 93.69 140 PHE A O 1
ATOM 1082 N N . ILE A 1 141 ? -3.410 -14.130 -1.137 1.00 92.56 141 ILE A N 1
ATOM 1083 C CA . ILE A 1 141 ? -2.180 -13.615 -0.513 1.00 92.56 141 ILE A CA 1
ATOM 1084 C C . ILE A 1 141 ? -2.524 -12.747 0.700 1.00 92.56 141 ILE A C 1
ATOM 1086 O O . ILE A 1 141 ? -1.977 -12.943 1.784 1.00 92.56 141 ILE A O 1
ATOM 1090 N N . HIS A 1 142 ? -3.455 -11.808 0.532 1.00 91.88 142 HIS A N 1
ATOM 1091 C CA . HIS A 1 142 ? -3.853 -10.862 1.570 1.00 91.88 142 HIS A CA 1
ATOM 1092 C C . HIS A 1 142 ? -4.525 -11.568 2.747 1.00 91.88 142 HIS A C 1
ATOM 1094 O O . HIS A 1 142 ? -4.136 -11.353 3.895 1.00 91.88 142 HIS A O 1
ATOM 1100 N N . LYS A 1 143 ? -5.442 -12.504 2.472 1.00 91.50 143 LYS A N 1
ATOM 1101 C CA . LYS A 1 143 ? -6.052 -13.342 3.511 1.00 91.50 143 LYS A CA 1
ATOM 1102 C C . LYS A 1 143 ? -5.006 -14.157 4.277 1.00 91.50 143 LYS A C 1
ATOM 1104 O O . LYS A 1 143 ? -5.046 -14.207 5.503 1.00 91.50 143 LYS A O 1
ATOM 1109 N N . GLY A 1 144 ? -4.041 -14.758 3.578 1.00 92.25 144 GLY A N 1
ATOM 1110 C CA . GLY A 1 144 ? -2.924 -15.466 4.207 1.00 92.25 144 GLY A CA 1
ATOM 1111 C C . GLY A 1 144 ? -2.091 -14.557 5.117 1.00 92.25 144 GLY A C 1
ATOM 1112 O O . GLY A 1 144 ? -1.825 -14.911 6.266 1.00 92.25 144 GLY A O 1
ATOM 1113 N N . ALA A 1 145 ? -1.746 -13.358 4.640 1.00 91.62 145 ALA A N 1
ATOM 1114 C CA . ALA A 1 145 ? -0.996 -12.370 5.411 1.00 91.62 145 ALA A CA 1
ATOM 1115 C C . ALA A 1 145 ? -1.746 -11.927 6.679 1.00 91.62 145 ALA A C 1
ATOM 1117 O O . ALA A 1 145 ? -1.135 -11.831 7.743 1.00 91.62 145 ALA A O 1
ATOM 1118 N N . ASN A 1 146 ? -3.068 -11.732 6.611 1.00 92.38 146 ASN A N 1
ATOM 1119 C CA . ASN A 1 146 ? -3.864 -11.349 7.782 1.00 92.38 146 ASN A CA 1
ATOM 1120 C C . ASN A 1 146 ? -3.995 -12.474 8.808 1.00 92.38 146 ASN A C 1
ATOM 1122 O O . ASN A 1 146 ? -3.923 -12.205 10.006 1.00 92.38 146 ASN A O 1
ATOM 1126 N N . ILE A 1 147 ? -4.085 -13.734 8.372 1.00 93.25 147 ILE A N 1
ATOM 1127 C CA . ILE A 1 147 ? -4.029 -14.884 9.284 1.00 93.25 147 ILE A CA 1
ATOM 1128 C C . ILE A 1 147 ? -2.685 -14.921 10.018 1.00 93.25 147 ILE A C 1
ATOM 1130 O O . ILE A 1 147 ? -2.656 -15.140 11.229 1.00 93.25 147 ILE A O 1
ATOM 1134 N N . VAL A 1 148 ? -1.572 -14.694 9.312 1.00 93.38 148 VAL A N 1
ATOM 1135 C CA . VAL A 1 148 ? -0.240 -14.63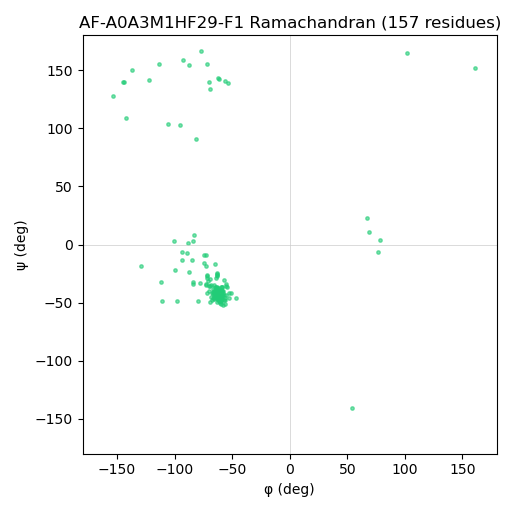9 9.934 1.00 93.38 148 VAL A CA 1
ATOM 1136 C C . VAL A 1 148 ? -0.160 -13.478 10.924 1.00 93.38 148 VAL A C 1
ATOM 1138 O O . VAL A 1 148 ? 0.204 -13.705 12.074 1.00 93.38 148 VAL A O 1
ATOM 1141 N N . ALA A 1 149 ? -0.571 -12.272 10.523 1.00 92.06 149 ALA A N 1
ATOM 1142 C CA . ALA A 1 149 ? -0.579 -11.092 11.387 1.00 92.06 149 ALA A CA 1
ATOM 1143 C C . ALA A 1 149 ? -1.446 -11.289 12.640 1.00 92.06 149 ALA A C 1
ATOM 1145 O O . ALA A 1 149 ? -1.094 -10.827 13.723 1.00 92.06 149 ALA A O 1
ATOM 1146 N N . HIS A 1 150 ? -2.566 -12.002 12.519 1.00 93.06 150 HIS A N 1
ATOM 1147 C CA . HIS A 1 150 ? -3.400 -12.336 13.664 1.00 93.06 150 HIS A CA 1
ATOM 1148 C C . HIS A 1 150 ? -2.713 -13.324 14.609 1.00 93.06 150 HIS A C 1
ATOM 1150 O O . HIS A 1 150 ? -2.674 -13.108 15.818 1.00 93.06 150 HIS A O 1
ATOM 1156 N N . ARG A 1 151 ? -2.101 -14.381 14.062 1.00 94.62 151 ARG A N 1
ATOM 1157 C CA . ARG A 1 151 ? -1.369 -15.383 14.853 1.00 94.62 151 ARG A CA 1
ATOM 1158 C C . ARG A 1 151 ? -0.142 -14.810 15.559 1.00 94.62 151 ARG A C 1
ATOM 1160 O O . ARG A 1 151 ? 0.224 -15.318 16.612 1.00 94.62 151 ARG A O 1
ATOM 1167 N N . THR A 1 152 ? 0.481 -13.774 15.004 1.00 92.94 152 THR A N 1
ATOM 1168 C CA . THR A 1 152 ? 1.606 -13.070 15.638 1.00 92.94 152 THR A CA 1
ATOM 1169 C C . THR A 1 152 ? 1.173 -11.930 16.563 1.00 92.94 152 THR A C 1
ATOM 1171 O O . THR A 1 152 ? 2.028 -11.261 17.136 1.00 92.94 152 THR A O 1
ATOM 1174 N N . GLY A 1 153 ? -0.134 -11.698 16.727 1.00 90.62 153 GLY A N 1
ATOM 1175 C CA . GLY A 1 153 ? -0.679 -10.653 17.598 1.00 90.62 153 GLY A CA 1
ATOM 1176 C C . GLY A 1 153 ? -0.626 -9.233 17.021 1.00 90.62 153 GLY A C 1
ATOM 1177 O O . GLY A 1 153 ? -1.024 -8.296 17.705 1.00 90.62 153 GLY A O 1
ATOM 1178 N N . LEU A 1 154 ? -0.185 -9.058 15.770 1.00 88.75 154 LEU A N 1
ATOM 1179 C CA . LEU A 1 154 ? -0.176 -7.763 15.074 1.00 88.75 154 LEU A CA 1
ATOM 1180 C C . LEU A 1 154 ? -1.587 -7.298 14.679 1.00 88.75 154 LEU A C 1
ATOM 1182 O O . LEU A 1 154 ? -1.846 -6.102 14.568 1.00 88.75 154 LEU A O 1
ATOM 1186 N N . LYS A 1 155 ? -2.515 -8.240 14.469 1.00 86.81 155 LYS A N 1
ATOM 1187 C CA . LYS A 1 155 ? -3.938 -7.966 14.233 1.00 86.81 155 LYS A CA 1
ATOM 1188 C C . LYS A 1 155 ? -4.818 -8.664 15.264 1.00 86.81 155 LYS A C 1
ATOM 1190 O O . LYS A 1 155 ? -4.620 -9.829 15.594 1.00 86.81 155 LYS A O 1
ATOM 1195 N N . SER A 1 156 ? -5.877 -7.985 15.694 1.00 87.25 156 SER A N 1
ATOM 1196 C CA . SER A 1 156 ? -6.902 -8.575 16.566 1.00 87.25 156 SER A CA 1
ATOM 1197 C C . SER A 1 156 ? -7.818 -9.571 15.847 1.00 87.25 156 SER A C 1
ATOM 1199 O O . SER A 1 156 ? -8.463 -10.378 16.509 1.00 87.25 156 SER A O 1
ATOM 1201 N N . VAL A 1 157 ? -7.873 -9.528 14.512 1.00 88.00 157 VAL A N 1
ATOM 1202 C CA . VAL A 1 157 ? -8.779 -10.327 13.674 1.00 88.00 157 VAL A CA 1
ATOM 1203 C C . VAL A 1 157 ? -8.049 -10.903 12.449 1.00 88.00 157 VAL A C 1
ATOM 1205 O O . VAL A 1 157 ? -7.100 -10.279 11.973 1.00 88.00 157 VAL A O 1
ATOM 1208 N N . PRO A 1 158 ? -8.462 -12.075 11.924 1.00 86.44 158 PRO A N 1
ATOM 1209 C CA . PRO A 1 158 ? -7.743 -12.790 10.861 1.00 86.44 158 PRO A CA 1
ATOM 1210 C C . PRO A 1 158 ? -8.052 -12.329 9.427 1.00 86.44 158 PRO A C 1
ATOM 1212 O O . PRO A 1 158 ? -7.551 -12.947 8.487 1.00 86.44 158 PRO A O 1
ATOM 1215 N N . TRP A 1 159 ? -8.882 -11.299 9.248 1.00 83.88 159 TRP A N 1
ATOM 1216 C CA . TRP A 1 159 ? -9.283 -10.779 7.937 1.00 83.88 159 TRP A CA 1
ATOM 1217 C C . TRP A 1 159 ? -8.611 -9.461 7.565 1.00 83.88 159 TRP A C 1
ATOM 1219 O O . TRP A 1 159 ? -8.019 -8.753 8.421 1.00 83.88 159 TRP A O 1
#

Secondary structure (DSSP, 8-state):
-HHHHHHHHHHHHHHHHHHHH--SSBHHHHHTS-SS-TT-BHHHHHHHHHHHHHHHHHHGGGSSS-HHHHHHHHHHHHHHHHHHHHHHHHHHHHTTPPTT---HHHHHHHHHHHHHHHHHH-TTSS-HHHHHHHHHHHHHHHHHHHHHHHHTTS-SS--

pLDDT: mean 93.42, std 4.49, range [73.75, 98.69]

Solvent-accessible surface area (backbone atoms only — not comparable to full-atom values): 8000 Å² total; per-residue (Å²): 110,70,57,52,48,58,47,44,44,9,18,56,46,8,56,47,34,26,56,76,70,29,54,91,51,26,46,29,69,78,70,75,42,95,49,51,42,72,89,46,14,52,50,13,53,54,44,6,44,51,48,0,40,51,41,9,61,71,44,13,79,79,40,96,47,60,48,70,58,32,27,52,48,5,37,46,15,6,50,20,9,49,50,18,48,46,49,46,32,29,53,38,47,74,72,70,50,62,84,90,61,87,53,78,49,78,46,37,33,22,56,52,36,13,50,52,51,44,47,74,76,45,58,83,75,56,53,73,67,58,47,52,53,50,48,58,50,36,37,56,54,42,42,51,50,23,39,50,33,25,76,71,65,59,29,98,50,51,107

Sequence (159 aa):
MIEVFLIFLPAYVANSFPVILGGSVPIDELIGARVFGKHKTLLGFVSGISAGIITAYLISPYTPLPFREAFMLGIITAIGAIVGDLVGSYIKRRYGMKEGSEFLLDHIFFIVVAVSFVLAVNREVINLVDALLFIALTFFIHKGANIVAHRTGLKSVPW

Radius of gyration: 15.33 Å; Cα contacts (8 Å, |Δi|>4): 251; chains: 1; bounding box: 39×33×39 Å

Nearest PDB structures (foldseek):
  5guf-assembly1_A-2  TM=8.520E-01  e=3.444E-06  Aeropyrum pernix K1
  5ts9-assembly1_A  TM=3.583E-01  e=2.892E+00  Paraburkholderia phymatum STM815